Protein AF-A0A2I3C4D3-F1 (afdb_monomer)

Secondary structure (DSSP, 8-state):
-PPPPP-------------SS-SSSSS----PPPEEE----S--TTSPP---EEESS--SS-EEEE-----TT--GGGS---EEESSS-EEEPPTT-EEEE-TT--

pLDDT: mean 73.18, std 7.64, range [44.94, 87.56]

Radius of gyration: 25.01 Å; Cα contacts (8 Å, |Δi|>4): 120; chains: 1; bounding box: 76×26×70 Å

Foldseek 3Di:
DPDDDDDDDDDDDDDDQDQCQPDDDPGRHPPAWDKDWDFQPDDDQPDDRDIDIDTPFFGQAKDKDADDDDQPPHDPVSDDFDWDDQPPDTDGQDPRRIDIRGGRTD

Mean predicted aligned error: 13.04 Å

Structure (mmCIF, N/CA/C/O backbone):
data_AF-A0A2I3C4D3-F1
#
_entry.id   AF-A0A2I3C4D3-F1
#
loop_
_atom_site.group_PDB
_atom_site.id
_atom_site.type_symbol
_atom_site.label_atom_id
_atom_site.label_alt_id
_atom_site.label_comp_id
_atom_site.label_asym_id
_atom_site.label_entity_id
_atom_site.label_seq_id
_atom_site.pdbx_PDB_ins_code
_atom_site.Cartn_x
_atom_site.Cartn_y
_atom_site.Cartn_z
_atom_site.occupancy
_atom_site.B_iso_or_equiv
_atom_site.auth_seq_id
_atom_site.auth_comp_id
_atom_site.auth_asym_id
_atom_site.auth_atom_id
_atom_site.pdbx_PDB_model_num
ATOM 1 N N . MET A 1 1 ? -59.961 -8.699 47.304 1.00 44.94 1 MET A N 1
ATOM 2 C CA . MET A 1 1 ? -59.184 -7.944 46.301 1.00 44.94 1 MET A CA 1
ATOM 3 C C . MET A 1 1 ? -57.859 -8.671 46.136 1.00 44.94 1 MET A C 1
ATOM 5 O O . MET A 1 1 ? -57.020 -8.580 47.019 1.00 44.94 1 MET A O 1
ATOM 9 N N . THR A 1 2 ? -57.725 -9.518 45.117 1.00 50.94 2 THR A N 1
ATOM 10 C CA . THR A 1 2 ? -56.472 -10.234 44.828 1.00 50.94 2 THR A CA 1
ATOM 11 C C . THR A 1 2 ? -55.568 -9.297 44.037 1.00 50.94 2 THR A C 1
ATOM 13 O O . THR A 1 2 ? -56.002 -8.754 43.023 1.00 50.94 2 THR A O 1
ATOM 16 N N . GLY A 1 3 ? -54.366 -9.041 44.554 1.00 49.09 3 GLY A N 1
ATOM 17 C CA . GLY A 1 3 ? -53.418 -8.084 43.990 1.00 49.09 3 GLY A CA 1
ATOM 18 C C . GLY A 1 3 ? -53.099 -8.373 42.525 1.00 49.09 3 GLY A C 1
ATOM 19 O O . GLY A 1 3 ? -52.884 -9.517 42.133 1.00 49.09 3 GLY A O 1
ATOM 20 N N . ILE A 1 4 ? -53.095 -7.310 41.728 1.00 58.47 4 ILE A N 1
ATOM 21 C CA . ILE A 1 4 ? -52.583 -7.274 40.359 1.00 58.47 4 ILE A CA 1
ATOM 22 C C . ILE A 1 4 ? -51.125 -7.758 40.351 1.00 58.47 4 ILE A C 1
ATOM 24 O O . ILE A 1 4 ? -50.271 -7.182 41.022 1.00 58.47 4 ILE A O 1
ATOM 28 N N . GLY A 1 5 ? -50.856 -8.856 39.640 1.00 57.09 5 GLY A N 1
ATOM 29 C CA . GLY A 1 5 ? -49.502 -9.376 39.451 1.00 57.09 5 GLY A CA 1
ATOM 30 C C . GLY A 1 5 ? -48.635 -8.356 38.713 1.00 57.09 5 GLY A C 1
ATOM 31 O O . GLY A 1 5 ? -49.118 -7.673 37.811 1.00 57.09 5 GLY A O 1
ATOM 32 N N . ALA A 1 6 ? -47.370 -8.224 39.113 1.00 65.56 6 ALA A N 1
ATOM 33 C CA . ALA A 1 6 ? -46.436 -7.309 38.468 1.00 65.56 6 ALA A CA 1
ATOM 34 C C . ALA A 1 6 ? -46.298 -7.649 36.973 1.00 65.56 6 ALA A C 1
ATOM 36 O O . ALA A 1 6 ? -45.945 -8.774 36.618 1.00 65.56 6 ALA A O 1
ATOM 37 N N . VAL A 1 7 ? -46.558 -6.673 36.101 1.00 67.31 7 VAL A N 1
ATOM 38 C CA . VAL A 1 7 ? -46.177 -6.749 34.688 1.00 67.31 7 VAL A CA 1
ATOM 39 C C . VAL A 1 7 ? -44.694 -6.403 34.610 1.00 67.31 7 VAL A C 1
ATOM 41 O O . VAL A 1 7 ? -44.319 -5.250 34.797 1.00 67.31 7 VAL A O 1
ATOM 44 N N . GLN A 1 8 ? -43.848 -7.401 34.359 1.00 65.19 8 GLN A N 1
ATOM 45 C CA . GLN A 1 8 ? -42.489 -7.164 33.876 1.00 65.19 8 GLN A CA 1
ATOM 46 C C . GLN A 1 8 ? -42.515 -7.251 32.351 1.00 65.19 8 GLN A C 1
ATOM 48 O O . GLN A 1 8 ? -42.640 -8.337 31.788 1.00 65.19 8 GLN A O 1
ATOM 53 N N . GLY A 1 9 ? -42.454 -6.096 31.691 1.00 65.31 9 GLY A N 1
ATOM 54 C CA . GLY A 1 9 ? -42.148 -6.025 30.266 1.00 65.31 9 GLY A CA 1
ATOM 55 C C . GLY A 1 9 ? -40.647 -6.221 30.067 1.00 65.31 9 GLY A C 1
ATOM 56 O O . GLY A 1 9 ? -39.855 -5.565 30.739 1.00 65.31 9 GLY A O 1
ATOM 57 N N . SER A 1 10 ? -40.257 -7.133 29.178 1.00 75.19 10 SER A N 1
ATOM 58 C CA . SER A 1 10 ? -38.882 -7.207 28.682 1.00 75.19 10 SER A CA 1
ATOM 59 C C . SER A 1 10 ? -38.784 -6.269 27.491 1.00 75.19 10 SER A C 1
ATOM 61 O O . SER A 1 10 ? -39.480 -6.488 26.502 1.00 75.19 10 SER A O 1
ATOM 63 N N . ASP A 1 11 ? -37.943 -5.244 27.591 1.00 67.44 11 ASP A N 1
ATOM 64 C CA . ASP A 1 11 ? -37.625 -4.367 26.469 1.00 67.44 11 ASP A CA 1
ATOM 65 C C . ASP A 1 11 ? -36.229 -4.725 25.956 1.00 67.44 11 ASP A C 1
ATOM 67 O O . ASP A 1 11 ? -35.289 -4.888 26.737 1.00 67.44 11 ASP A O 1
ATOM 71 N N . THR A 1 12 ? -36.098 -4.911 24.648 1.00 74.44 12 THR A N 1
ATOM 72 C CA . THR A 1 12 ? -34.808 -5.155 23.997 1.00 74.44 12 THR A CA 1
ATOM 73 C C . THR A 1 12 ? -34.659 -4.159 22.866 1.00 74.44 12 THR A C 1
ATOM 75 O O . THR A 1 12 ? -35.433 -4.193 21.912 1.00 74.44 12 THR A O 1
ATOM 78 N N . GLY A 1 13 ? -33.654 -3.292 22.961 1.00 74.31 13 GLY A N 1
ATOM 79 C CA . GLY A 1 13 ? -33.245 -2.410 21.875 1.00 74.31 13 GLY A CA 1
ATOM 80 C C . GLY A 1 13 ? -32.060 -3.011 21.129 1.00 74.31 13 GLY A C 1
ATOM 81 O O . GLY A 1 13 ? -31.067 -3.390 21.746 1.00 74.31 13 GLY A O 1
ATOM 82 N N . THR A 1 14 ? -32.153 -3.103 19.806 1.00 74.38 14 THR A N 1
ATOM 83 C CA . THR A 1 14 ? -31.001 -3.391 18.943 1.00 74.38 14 THR A CA 1
ATOM 84 C C . THR A 1 14 ? -30.480 -2.063 18.407 1.00 74.38 14 THR A C 1
ATOM 86 O O . THR A 1 14 ? -31.250 -1.301 17.827 1.00 74.38 14 THR A O 1
ATOM 89 N N . ALA A 1 15 ? -29.196 -1.776 18.615 1.00 66.62 15 ALA A N 1
ATOM 90 C CA . ALA A 1 15 ? -28.536 -0.595 18.067 1.00 66.62 15 ALA A CA 1
ATOM 91 C C . ALA A 1 15 ? -27.552 -1.014 16.970 1.00 66.62 15 ALA A C 1
ATOM 93 O O . ALA A 1 15 ? -26.806 -1.978 17.137 1.00 66.62 15 ALA A O 1
ATOM 94 N N . THR A 1 16 ? -27.554 -0.283 15.858 1.00 66.12 16 THR A N 1
ATOM 95 C CA . THR A 1 16 ? -26.525 -0.347 14.815 1.00 66.12 16 THR A CA 1
ATOM 96 C C . THR A 1 16 ? -25.593 0.843 14.990 1.00 66.12 16 THR A C 1
ATOM 98 O O . THR A 1 16 ? -26.060 1.982 14.972 1.00 66.12 16 THR A O 1
ATOM 101 N N . ILE A 1 17 ? -24.300 0.579 15.171 1.00 69.81 17 ILE A N 1
ATOM 102 C CA . ILE A 1 17 ? -23.254 1.607 15.162 1.00 69.81 17 ILE A CA 1
ATOM 103 C C . ILE A 1 17 ? -22.772 1.734 13.715 1.00 69.81 17 ILE A C 1
ATOM 105 O O . ILE A 1 17 ? -22.582 0.719 13.044 1.00 69.81 17 ILE A O 1
ATOM 109 N N . VAL A 1 18 ? -22.656 2.968 13.229 1.00 71.06 18 VAL A N 1
ATOM 110 C CA . VAL A 1 18 ? -22.129 3.280 11.898 1.00 71.06 18 VAL A CA 1
ATOM 111 C C . VAL A 1 18 ? -20.805 4.010 12.099 1.00 71.06 18 VAL A C 1
ATOM 113 O O . VAL A 1 18 ? -20.803 5.090 12.684 1.00 71.06 18 VAL A O 1
ATOM 116 N N . ASP A 1 19 ? -19.718 3.393 11.640 1.00 70.25 19 ASP A N 1
ATOM 117 C CA . ASP A 1 19 ? -18.340 3.905 11.697 1.00 70.25 19 ASP A CA 1
ATOM 118 C C . ASP A 1 19 ? -17.980 4.606 10.374 1.00 70.25 19 ASP A C 1
ATOM 120 O O . ASP A 1 19 ? -17.127 4.183 9.594 1.00 70.25 19 ASP A O 1
ATOM 124 N N . ASP A 1 20 ? -18.780 5.602 10.005 1.00 76.06 20 ASP A N 1
ATOM 125 C CA . ASP A 1 20 ? -18.573 6.386 8.784 1.00 76.06 20 ASP A CA 1
ATOM 126 C C . ASP A 1 20 ? -18.517 7.895 9.044 1.00 76.06 20 ASP A C 1
ATOM 128 O O . ASP A 1 20 ? -18.603 8.684 8.095 1.00 76.06 20 ASP A O 1
ATOM 132 N N . GLY A 1 21 ? -18.407 8.288 10.316 1.00 78.38 21 GLY A N 1
ATOM 133 C CA . GLY A 1 21 ? -18.433 9.675 10.764 1.00 78.38 21 GLY A CA 1
ATOM 134 C C . GLY A 1 21 ? -19.825 10.309 10.809 1.00 78.38 21 GLY A C 1
ATOM 135 O O . GLY A 1 21 ? -19.936 11.502 11.093 1.00 78.38 21 GLY A O 1
ATOM 136 N N . THR A 1 22 ? -20.907 9.566 10.537 1.00 82.44 22 THR A N 1
ATOM 137 C CA . THR A 1 22 ? -22.282 10.111 10.522 1.00 82.44 22 THR A CA 1
ATOM 138 C C . THR A 1 22 ? -23.103 9.795 11.777 1.00 82.44 22 THR A C 1
ATOM 140 O O . THR A 1 22 ? -24.272 10.183 11.874 1.00 82.44 22 THR A O 1
ATOM 143 N N . GLY A 1 23 ? -22.501 9.121 12.761 1.00 77.44 23 GLY A N 1
AT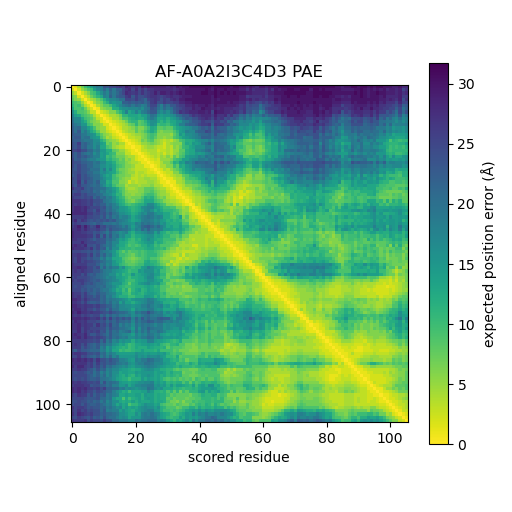OM 144 C CA . GLY A 1 23 ? -23.143 8.759 14.024 1.00 77.44 23 GLY A CA 1
ATOM 145 C C . GLY A 1 23 ? -23.648 9.958 14.854 1.00 77.44 23 G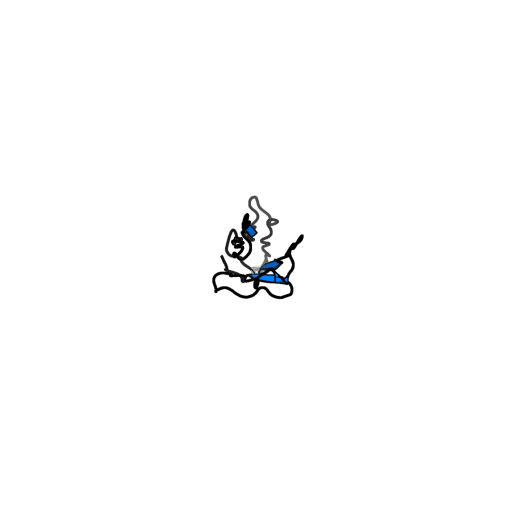LY A C 1
ATOM 146 O O . GLY A 1 23 ? -23.134 11.071 14.749 1.00 77.44 23 GLY A O 1
ATOM 147 N N . PRO A 1 24 ? -24.672 9.765 15.708 1.00 74.75 24 PRO A N 1
ATOM 148 C CA . PRO A 1 24 ? -25.186 10.817 16.579 1.00 74.75 24 PRO A CA 1
ATOM 149 C C . PRO A 1 24 ? -24.227 11.103 17.743 1.00 74.75 24 PRO A C 1
ATOM 151 O O . PRO A 1 24 ? -23.892 10.208 18.513 1.00 74.75 24 PRO A O 1
ATOM 154 N N . GLY A 1 25 ? -23.855 12.367 17.936 1.00 74.31 25 GLY A N 1
ATOM 155 C CA . GLY A 1 25 ? -22.987 12.794 19.036 1.00 74.31 25 GLY A CA 1
ATOM 156 C C . GLY A 1 25 ? -22.056 13.932 18.618 1.00 74.31 25 GLY A C 1
ATOM 157 O O . GLY A 1 25 ? -22.017 14.275 17.438 1.00 74.31 25 GLY A O 1
ATOM 158 N N . PRO A 1 26 ? -21.346 14.564 19.570 1.00 75.62 26 PRO A N 1
ATOM 159 C CA . PRO A 1 26 ? -20.350 15.587 19.253 1.00 75.62 26 PRO A CA 1
ATOM 160 C C . PRO A 1 26 ? -19.111 15.015 18.546 1.00 75.62 26 PRO A C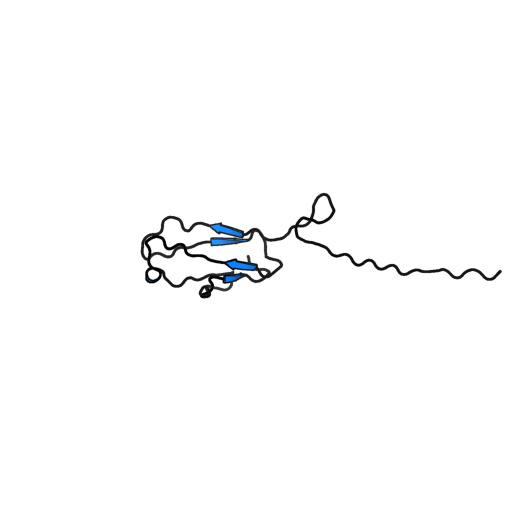 1
ATOM 162 O O . PRO A 1 26 ? -18.494 15.745 17.780 1.00 75.62 26 PRO A O 1
ATOM 165 N N . ASP A 1 27 ? -18.812 13.728 18.759 1.00 72.69 27 ASP A N 1
ATOM 166 C CA . ASP A 1 27 ? -17.665 13.014 18.190 1.00 72.69 27 ASP A CA 1
ATOM 167 C C . ASP A 1 27 ? -18.151 11.706 17.533 1.00 72.69 27 ASP A C 1
ATOM 169 O O . ASP A 1 27 ? -18.127 10.648 18.168 1.00 72.69 27 ASP A O 1
ATOM 173 N N . PRO A 1 28 ? -18.709 11.771 16.311 1.00 80.69 28 PRO A N 1
ATOM 174 C CA . PRO A 1 28 ? -19.045 10.578 15.544 1.00 80.69 28 PRO A CA 1
ATOM 175 C C . PRO A 1 28 ? -17.783 9.763 15.253 1.00 80.69 28 PRO A C 1
ATOM 177 O O . PRO A 1 28 ? -16.761 10.333 14.876 1.00 80.69 28 PRO A O 1
ATOM 180 N N . ASP A 1 29 ? -17.881 8.447 15.407 1.00 72.75 29 ASP A N 1
ATOM 181 C CA . ASP A 1 29 ? -16.784 7.517 15.138 1.00 72.75 29 ASP A CA 1
ATOM 182 C C . ASP A 1 29 ? -16.522 7.414 13.626 1.00 72.75 29 ASP A C 1
ATOM 184 O O . ASP A 1 29 ? -17.467 7.263 12.839 1.00 72.75 29 ASP A O 1
ATOM 188 N N . ASP A 1 30 ? -15.261 7.577 13.229 1.00 77.06 30 ASP A N 1
ATOM 189 C CA . ASP A 1 30 ? -14.766 7.334 11.870 1.00 77.06 30 ASP A CA 1
ATOM 190 C C . ASP A 1 30 ? -13.321 6.836 11.960 1.00 77.06 30 ASP A C 1
ATOM 192 O O . ASP A 1 30 ? -12.361 7.578 11.732 1.00 77.06 30 ASP A O 1
ATOM 196 N N . ASP A 1 31 ? -13.178 5.566 12.317 1.00 69.94 31 ASP A N 1
ATOM 197 C CA . ASP A 1 31 ? -11.893 4.885 12.448 1.00 69.94 31 ASP A CA 1
ATOM 198 C C . ASP A 1 31 ? -11.409 4.303 11.103 1.00 69.94 31 ASP A C 1
ATOM 200 O O . ASP A 1 31 ? -10.430 3.547 11.034 1.00 69.94 31 ASP A O 1
ATOM 204 N N . ARG A 1 32 ? -12.034 4.677 9.975 1.00 76.25 32 ARG A N 1
ATOM 205 C CA . ARG A 1 32 ? -11.600 4.224 8.646 1.00 76.25 32 ARG A CA 1
ATOM 206 C C . ARG A 1 32 ? -10.210 4.774 8.310 1.00 76.25 32 ARG A C 1
ATOM 208 O O . ARG A 1 32 ? -9.961 5.977 8.416 1.00 76.25 32 ARG A O 1
ATOM 215 N N . PRO A 1 33 ? -9.296 3.929 7.801 1.00 72.31 33 PRO A N 1
ATOM 216 C CA . PRO A 1 33 ? -7.954 4.378 7.484 1.00 72.31 33 PRO A CA 1
ATOM 217 C C . PRO A 1 33 ? -7.929 5.312 6.280 1.00 72.31 33 PRO A C 1
ATOM 219 O O . PRO A 1 33 ? -8.487 5.031 5.220 1.00 72.31 33 PRO A O 1
ATOM 222 N N . SER A 1 34 ? -7.177 6.398 6.422 1.00 72.94 34 SER A N 1
ATOM 223 C CA . SER A 1 34 ? -6.766 7.229 5.297 1.00 72.94 34 SER A CA 1
ATOM 224 C C . SER A 1 34 ? -5.555 6.607 4.600 1.00 72.94 34 SER A C 1
ATOM 226 O O . SER A 1 34 ? -4.627 6.122 5.250 1.00 72.94 34 SER A O 1
ATOM 228 N N . VAL A 1 35 ? -5.567 6.615 3.265 1.00 73.19 35 VAL A N 1
ATOM 229 C CA . VAL A 1 35 ? -4.469 6.105 2.434 1.00 73.19 35 VAL A CA 1
ATOM 230 C C . VAL A 1 35 ? -3.625 7.275 1.947 1.00 73.19 35 VAL A C 1
ATOM 232 O O . VAL A 1 35 ? -4.136 8.238 1.378 1.00 73.19 35 VAL A O 1
ATOM 235 N N . THR A 1 36 ? -2.315 7.176 2.141 1.00 74.38 36 THR A N 1
ATOM 236 C CA . THR A 1 36 ? -1.331 8.140 1.638 1.00 74.38 36 THR A CA 1
ATOM 237 C C . THR A 1 36 ? -0.322 7.424 0.755 1.00 74.38 36 THR A C 1
ATOM 239 O O . THR A 1 36 ? 0.140 6.337 1.092 1.00 74.38 36 THR A O 1
ATOM 242 N N . ILE A 1 37 ? 0.007 8.021 -0.391 1.00 76.56 37 ILE A N 1
ATOM 243 C CA . ILE A 1 37 ? 0.966 7.468 -1.351 1.00 76.56 37 ILE A CA 1
ATOM 244 C C . ILE A 1 37 ? 2.131 8.443 -1.459 1.00 76.56 37 ILE A C 1
ATOM 246 O O . ILE A 1 37 ? 1.944 9.631 -1.719 1.00 76.56 37 ILE A O 1
ATOM 250 N N . SER A 1 38 ? 3.332 7.926 -1.233 1.00 77.19 38 SER A N 1
ATOM 251 C CA . SER A 1 38 ? 4.582 8.661 -1.405 1.00 77.19 38 SER A CA 1
ATOM 252 C C . SER A 1 38 ? 5.012 8.578 -2.864 1.00 77.19 38 SER A C 1
ATOM 254 O O . SER A 1 38 ? 5.053 7.476 -3.413 1.00 77.19 38 SER A O 1
ATOM 256 N N . ASP A 1 39 ? 5.365 9.713 -3.466 1.00 73.62 39 ASP A N 1
ATOM 257 C CA . ASP A 1 39 ? 5.945 9.740 -4.808 1.00 73.62 39 ASP A CA 1
ATOM 258 C C . ASP A 1 39 ? 7.345 9.108 -4.811 1.00 73.62 39 ASP A C 1
ATOM 260 O O . ASP A 1 39 ? 8.126 9.300 -3.873 1.00 73.62 39 ASP A O 1
ATOM 264 N N . ALA A 1 40 ? 7.665 8.364 -5.871 1.00 66.75 40 ALA A N 1
ATOM 265 C CA . ALA A 1 40 ? 8.977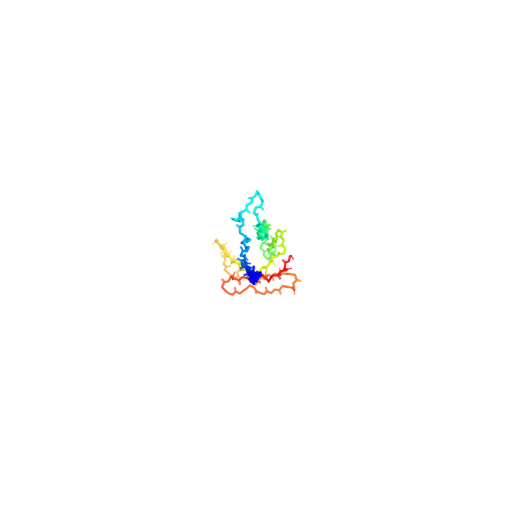 7.743 -6.038 1.00 66.75 40 ALA A CA 1
ATOM 266 C C . ALA A 1 40 ? 10.067 8.762 -6.439 1.00 66.75 40 ALA A C 1
ATOM 268 O O . ALA A 1 40 ? 11.253 8.426 -6.427 1.00 66.75 40 ALA A O 1
ATOM 269 N N . GLY A 1 41 ? 9.687 10.006 -6.756 1.00 73.19 41 GLY A N 1
ATOM 270 C CA . GLY A 1 41 ? 10.588 11.069 -7.180 1.00 73.19 41 GLY A CA 1
ATOM 271 C C . GLY A 1 41 ? 11.101 10.877 -8.607 1.00 73.19 41 GLY A C 1
ATOM 272 O O . GLY A 1 41 ? 10.530 10.149 -9.415 1.00 73.19 41 GLY A O 1
ATOM 273 N N . THR A 1 42 ? 12.204 11.553 -8.937 1.00 72.75 42 THR A N 1
ATOM 274 C CA . THR A 1 42 ? 12.913 11.326 -10.203 1.00 72.75 42 THR A CA 1
ATOM 275 C C . THR A 1 42 ? 13.808 10.101 -10.071 1.00 72.75 42 THR A C 1
ATOM 277 O O . THR A 1 42 ? 14.721 10.070 -9.247 1.00 72.75 42 THR A O 1
ATOM 280 N N . ILE A 1 43 ? 13.554 9.114 -10.916 1.00 71.44 43 ILE A N 1
ATOM 281 C CA . ILE A 1 43 ? 14.218 7.811 -10.941 1.00 71.44 43 ILE A CA 1
ATOM 282 C C . ILE A 1 43 ? 14.945 7.685 -12.275 1.00 71.44 43 ILE A C 1
ATOM 284 O O . ILE A 1 43 ? 14.429 8.110 -13.307 1.00 71.44 43 ILE A O 1
ATOM 288 N N . ASN A 1 44 ? 16.165 7.155 -12.242 1.00 70.31 44 ASN A N 1
ATOM 289 C CA . ASN A 1 44 ? 16.939 6.925 -13.458 1.00 70.31 44 ASN A CA 1
ATOM 290 C C . ASN A 1 44 ? 16.439 5.665 -14.171 1.00 70.31 44 ASN A C 1
ATOM 292 O O . ASN A 1 44 ? 15.935 4.740 -13.534 1.00 70.31 44 ASN A O 1
ATOM 296 N N . GLU A 1 45 ? 16.614 5.616 -15.488 1.00 61.53 45 GLU A N 1
ATOM 297 C CA . GLU A 1 45 ? 16.275 4.438 -16.287 1.00 61.53 45 GLU A CA 1
ATOM 298 C C . GLU A 1 45 ? 17.002 3.186 -15.763 1.00 61.53 45 GLU A C 1
ATOM 300 O O . GLU A 1 45 ? 18.212 3.206 -15.532 1.00 61.53 45 GLU A O 1
ATOM 305 N N . GLY A 1 46 ? 16.247 2.100 -15.567 1.00 64.56 46 GLY A N 1
ATOM 306 C CA . GLY A 1 46 ? 16.745 0.828 -15.033 1.00 64.56 46 GLY A CA 1
ATOM 307 C C . GLY A 1 46 ? 16.720 0.692 -13.503 1.00 64.56 46 GLY A C 1
ATOM 308 O O . GLY A 1 46 ? 16.978 -0.402 -13.004 1.00 64.56 46 GLY A O 1
ATOM 309 N N . GLU A 1 47 ? 16.382 1.749 -12.759 1.00 71.31 47 GLU A N 1
ATOM 310 C CA . GLU A 1 47 ? 16.269 1.718 -11.295 1.00 71.31 47 GLU A CA 1
ATOM 311 C C . GLU A 1 47 ? 14.831 1.449 -10.817 1.00 71.31 47 GLU A C 1
ATOM 313 O O . GLU A 1 47 ? 13.849 1.762 -11.493 1.00 71.31 47 GLU A O 1
ATOM 318 N N . THR A 1 48 ? 14.689 0.885 -9.613 1.00 71.00 48 THR A N 1
ATOM 319 C CA . THR A 1 48 ? 13.374 0.560 -9.040 1.00 71.00 48 THR A CA 1
ATOM 320 C C . THR A 1 48 ? 12.671 1.796 -8.477 1.00 71.00 48 THR A C 1
ATOM 322 O O . THR A 1 48 ? 13.120 2.405 -7.501 1.00 71.00 48 THR A O 1
ATOM 325 N N . ALA A 1 49 ? 11.489 2.091 -9.017 1.00 70.88 49 ALA A N 1
ATOM 326 C CA . ALA A 1 49 ? 10.543 3.037 -8.440 1.00 70.88 49 ALA A CA 1
ATOM 327 C C . ALA A 1 49 ? 9.913 2.473 -7.160 1.00 70.88 49 ALA A C 1
ATOM 329 O O . ALA A 1 49 ? 9.221 1.458 -7.206 1.00 70.88 49 ALA A O 1
ATOM 330 N N . ASN A 1 50 ? 10.117 3.129 -6.017 1.00 75.38 50 ASN A N 1
ATOM 331 C CA . ASN A 1 50 ? 9.500 2.715 -4.757 1.00 75.38 50 ASN A CA 1
ATOM 332 C C . ASN A 1 50 ? 8.401 3.699 -4.358 1.00 75.38 50 ASN A C 1
ATOM 334 O O . ASN A 1 50 ? 8.683 4.789 -3.864 1.00 75.38 50 ASN A O 1
ATOM 338 N N . PHE A 1 51 ? 7.147 3.285 -4.527 1.00 76.06 51 PHE A N 1
ATOM 339 C CA . PHE A 1 51 ? 5.988 4.010 -4.018 1.00 76.06 51 PHE A CA 1
ATOM 340 C C . PHE A 1 51 ? 5.606 3.428 -2.667 1.00 76.06 51 PHE A C 1
ATOM 342 O O . PHE A 1 51 ? 5.219 2.263 -2.559 1.00 76.06 51 PHE A O 1
ATOM 349 N N . LYS A 1 52 ? 5.730 4.231 -1.611 1.00 75.50 52 LYS A N 1
ATOM 350 C CA . LYS A 1 52 ? 5.322 3.802 -0.276 1.00 75.50 52 LYS A CA 1
ATOM 351 C C . LYS A 1 52 ? 3.877 4.212 -0.035 1.00 75.50 52 LYS A C 1
A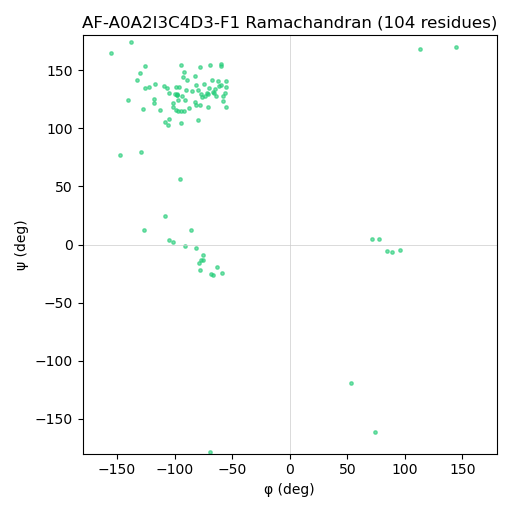TOM 353 O O . LYS A 1 52 ? 3.583 5.405 0.040 1.00 75.50 52 LYS A O 1
ATOM 358 N N . VAL A 1 53 ? 3.011 3.217 0.113 1.00 73.31 53 VAL A N 1
ATOM 359 C CA . VAL A 1 53 ? 1.625 3.397 0.548 1.00 73.31 53 VAL A CA 1
ATOM 360 C C . VAL A 1 53 ? 1.569 3.212 2.061 1.00 73.31 53 VAL A C 1
ATOM 362 O O . VAL A 1 53 ? 2.079 2.221 2.577 1.00 73.31 53 VAL A O 1
ATOM 365 N N . THR A 1 54 ? 0.984 4.169 2.773 1.00 73.31 54 THR A N 1
ATOM 366 C CA . THR A 1 54 ? 0.783 4.106 4.225 1.00 73.31 54 THR A CA 1
ATOM 367 C C . THR A 1 54 ? -0.680 4.319 4.571 1.00 73.31 54 THR A C 1
ATOM 369 O O . THR A 1 54 ? -1.315 5.240 4.052 1.00 73.31 54 THR A O 1
ATOM 372 N N . LEU A 1 55 ? -1.195 3.477 5.467 1.00 71.94 55 LEU A N 1
ATOM 373 C CA . LEU A 1 55 ? -2.488 3.672 6.111 1.00 71.94 55 LEU A CA 1
ATOM 374 C C . LEU A 1 55 ? -2.278 4.430 7.433 1.00 71.94 55 LEU A C 1
ATOM 376 O O . LEU A 1 55 ? -1.270 4.225 8.109 1.00 71.94 55 LEU A O 1
ATOM 380 N N . SER A 1 56 ? -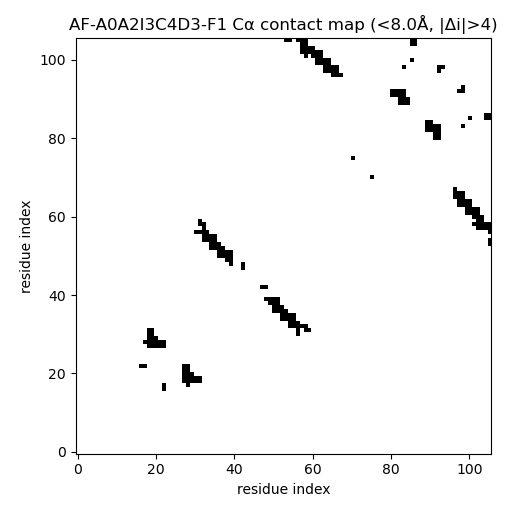3.206 5.316 7.808 1.00 70.75 56 SER A N 1
ATOM 381 C CA . SER A 1 56 ? -3.140 6.033 9.098 1.00 70.75 56 SER A CA 1
ATOM 382 C C . SER A 1 56 ? -3.314 5.125 10.319 1.00 70.75 56 SER A C 1
ATOM 384 O O . SER A 1 56 ? -2.831 5.449 11.402 1.00 70.75 56 SER A O 1
ATOM 386 N N . ASN A 1 57 ? -4.004 4.003 1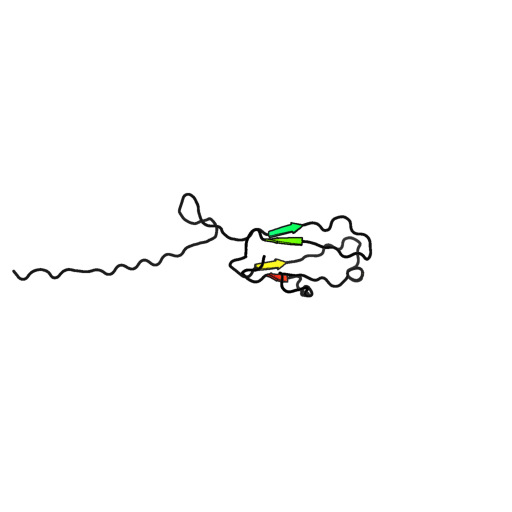0.144 1.00 66.69 57 ASN A N 1
ATOM 387 C CA . ASN A 1 57 ? -4.312 3.015 11.168 1.00 66.69 57 ASN A CA 1
ATOM 388 C C . ASN A 1 57 ? -4.555 1.654 10.509 1.00 66.69 57 ASN A C 1
ATOM 390 O O . ASN A 1 57 ? -4.778 1.568 9.299 1.00 66.69 57 ASN A O 1
ATOM 394 N N . ALA A 1 58 ? -4.535 0.598 11.324 1.00 65.06 58 ALA A N 1
ATOM 395 C CA . ALA A 1 58 ? -4.856 -0.740 10.853 1.00 65.06 58 ALA A CA 1
ATOM 396 C C . ALA A 1 58 ? -6.265 -0.723 10.262 1.00 65.06 58 ALA A C 1
ATOM 398 O O . ALA A 1 58 ? -7.198 -0.262 10.919 1.00 65.06 58 ALA A O 1
ATOM 399 N N . SER A 1 59 ? -6.423 -1.220 9.036 1.00 68.12 59 SER A N 1
ATOM 400 C CA . SER A 1 59 ? -7.763 -1.293 8.464 1.00 68.12 59 SER A CA 1
ATOM 401 C C . SER A 1 59 ? -8.612 -2.293 9.241 1.00 68.12 59 SER A C 1
ATOM 403 O O . SER A 1 59 ? -8.186 -3.426 9.456 1.00 68.12 59 SER A O 1
ATOM 405 N N . GLU A 1 60 ? -9.821 -1.910 9.638 1.00 68.19 60 GLU A N 1
ATOM 406 C CA . GLU A 1 60 ? -10.767 -2.835 10.274 1.00 68.19 60 GLU A CA 1
ATOM 407 C C . GLU A 1 60 ? -11.413 -3.801 9.268 1.00 68.19 60 GLU A C 1
ATOM 409 O O . GLU A 1 60 ? -12.009 -4.811 9.645 1.00 68.19 60 GLU A O 1
ATOM 414 N N . SER A 1 61 ? -11.265 -3.520 7.968 1.00 67.44 61 SER A N 1
ATOM 415 C CA . SER A 1 61 ? -11.827 -4.312 6.879 1.00 67.44 61 SER A CA 1
ATOM 416 C C . SER A 1 61 ? -10.833 -4.496 5.733 1.00 67.44 61 SER A C 1
ATOM 418 O O . SER A 1 61 ? -9.727 -3.970 5.732 1.00 67.44 61 SER A O 1
ATOM 420 N N . THR A 1 62 ? -11.202 -5.307 4.748 1.00 72.06 62 THR A N 1
ATOM 421 C CA . THR A 1 62 ? -10.368 -5.497 3.557 1.00 72.06 62 THR A CA 1
ATOM 422 C C . THR A 1 62 ? -10.497 -4.286 2.639 1.00 72.06 62 THR A C 1
ATOM 424 O O . THR A 1 62 ? -11.609 -3.923 2.258 1.00 72.06 62 THR A O 1
ATOM 427 N N . VAL A 1 63 ? -9.370 -3.689 2.250 1.00 76.69 63 VAL A N 1
ATOM 428 C CA . VAL A 1 63 ? -9.330 -2.528 1.351 1.00 76.69 63 VAL A CA 1
ATOM 429 C C . VAL A 1 63 ? -8.843 -2.960 -0.024 1.00 76.69 63 VAL A C 1
ATOM 431 O O . VAL A 1 63 ? -7.860 -3.689 -0.146 1.00 76.69 63 VAL A O 1
ATOM 434 N N . GLN A 1 64 ? -9.528 -2.494 -1.064 1.00 81.69 64 GLN A N 1
ATOM 435 C CA . GLN A 1 64 ? -9.059 -2.610 -2.440 1.00 81.69 64 GLN A CA 1
ATOM 436 C C . GLN A 1 64 ? -8.385 -1.305 -2.852 1.00 81.69 64 GLN A C 1
ATOM 438 O O . GLN A 1 64 ? -8.955 -0.228 -2.690 1.00 81.69 64 GLN A O 1
ATOM 443 N N . VAL A 1 65 ? -7.169 -1.416 -3.374 1.00 78.56 65 VAL A N 1
ATOM 444 C CA . VAL A 1 65 ? -6.396 -0.296 -3.909 1.00 78.56 65 VAL A CA 1
ATOM 445 C C . VAL A 1 65 ? -6.170 -0.563 -5.386 1.00 78.56 65 VAL A C 1
ATOM 447 O O . VAL A 1 65 ? -5.604 -1.589 -5.748 1.00 78.56 65 VAL A O 1
ATOM 450 N N . GLU A 1 66 ? -6.618 0.352 -6.234 1.00 83.94 66 GLU A N 1
ATOM 451 C CA . GLU A 1 66 ? -6.381 0.293 -7.674 1.00 83.94 66 GLU A CA 1
ATOM 452 C C . GLU A 1 66 ? -5.090 1.047 -8.013 1.00 83.94 66 GLU A C 1
ATOM 454 O O . GLU A 1 66 ? -4.929 2.219 -7.666 1.00 83.94 66 GLU A O 1
ATOM 459 N N . LEU A 1 67 ? -4.158 0.367 -8.678 1.00 78.69 67 LEU A N 1
ATOM 460 C CA . LEU A 1 67 ? -2.903 0.928 -9.154 1.00 78.69 67 LEU A CA 1
ATOM 461 C C . LEU A 1 67 ? -2.986 1.133 -10.664 1.00 78.69 67 LEU A C 1
ATOM 463 O O . LEU A 1 67 ? -2.937 0.186 -11.447 1.00 78.69 67 LEU A O 1
ATOM 467 N N . GLY A 1 68 ? -3.074 2.399 -11.066 1.00 73.75 68 GLY A N 1
ATOM 468 C CA . GLY A 1 68 ? -2.985 2.813 -12.460 1.00 73.75 68 GLY A CA 1
ATOM 469 C C . GLY A 1 68 ? -1.573 3.265 -12.822 1.00 73.75 68 GLY A C 1
ATOM 470 O O . GLY A 1 68 ? -0.960 4.047 -12.096 1.00 73.75 68 GLY A O 1
ATOM 471 N N . LEU A 1 69 ? -1.078 2.818 -13.977 1.00 75.69 69 LEU A N 1
ATOM 472 C CA . LEU A 1 69 ? 0.150 3.331 -14.580 1.00 75.69 69 LEU A CA 1
ATOM 473 C C . LEU A 1 69 ? -0.188 4.370 -15.645 1.00 75.69 69 LEU A C 1
ATOM 475 O O . LEU A 1 69 ? -0.977 4.108 -16.553 1.00 75.69 69 LEU A O 1
ATOM 479 N N . ASN A 1 70 ? 0.451 5.535 -15.565 1.00 74.69 70 ASN A N 1
ATOM 480 C CA . ASN A 1 70 ? 0.458 6.500 -16.655 1.00 74.69 70 ASN A CA 1
ATOM 481 C C . ASN A 1 70 ? 1.833 6.476 -17.313 1.00 74.69 70 ASN A C 1
ATOM 483 O O . ASN A 1 70 ? 2.802 6.986 -16.759 1.00 74.69 70 ASN A O 1
ATOM 487 N N . LEU A 1 71 ? 1.897 5.830 -18.472 1.00 69.69 71 LEU A N 1
ATOM 488 C CA . LEU A 1 71 ? 3.146 5.544 -19.162 1.00 69.69 71 LEU A CA 1
ATOM 489 C C . LEU A 1 71 ? 3.725 6.758 -19.903 1.00 69.69 71 LEU A C 1
ATOM 491 O O . LEU A 1 71 ? 4.923 6.792 -20.144 1.00 69.69 71 LEU A O 1
ATOM 495 N N . GLY A 1 72 ? 2.923 7.772 -20.244 1.00 76.50 72 GLY A N 1
ATOM 496 C CA . GLY A 1 72 ? 3.407 8.889 -21.064 1.00 76.50 72 GLY A CA 1
ATOM 497 C C . GLY A 1 72 ? 4.062 8.402 -22.366 1.00 76.50 72 GLY A C 1
ATOM 498 O O . GLY A 1 72 ? 3.397 7.753 -23.171 1.00 76.50 72 GLY A O 1
ATOM 499 N N . ASP A 1 73 ? 5.351 8.710 -22.540 1.00 76.31 73 ASP A N 1
ATOM 500 C CA . ASP A 1 73 ? 6.183 8.279 -23.678 1.00 76.31 73 ASP A CA 1
ATOM 501 C C . ASP A 1 73 ? 6.934 6.951 -23.429 1.00 76.31 73 ASP A C 1
ATOM 503 O O . ASP A 1 73 ? 7.663 6.484 -24.299 1.00 76.31 73 ASP A O 1
ATOM 507 N N . THR A 1 74 ? 6.792 6.352 -22.246 1.00 68.50 74 THR A N 1
ATOM 508 C CA . THR A 1 74 ? 7.412 5.074 -21.866 1.00 68.50 74 THR A CA 1
ATOM 509 C C . THR A 1 74 ? 6.585 3.898 -22.387 1.00 68.50 74 THR A C 1
ATOM 511 O O . THR A 1 74 ? 5.354 3.941 -22.402 1.00 68.50 74 THR A O 1
ATOM 514 N N . GLU A 1 75 ? 7.225 2.805 -22.791 1.00 74.94 75 GLU A N 1
ATOM 515 C CA . GLU A 1 75 ? 6.528 1.590 -23.198 1.00 74.94 75 GLU A CA 1
ATOM 516 C C . GLU A 1 75 ? 6.347 0.635 -22.011 1.00 74.94 75 GLU A C 1
ATOM 518 O O . GLU A 1 75 ? 7.178 0.539 -21.113 1.00 74.94 75 GLU A O 1
ATOM 523 N N . ALA A 1 76 ? 5.257 -0.140 -21.997 1.00 70.50 76 ALA A N 1
ATOM 524 C CA . ALA A 1 76 ? 5.002 -1.093 -20.908 1.00 70.50 76 ALA A CA 1
ATOM 525 C C . ALA A 1 76 ? 6.125 -2.141 -20.743 1.00 70.50 76 ALA A C 1
ATOM 527 O O . ALA A 1 76 ? 6.284 -2.702 -19.663 1.00 70.50 76 ALA A O 1
ATOM 528 N N . GLY A 1 77 ? 6.890 -2.407 -21.810 1.00 72.81 77 GLY A N 1
ATOM 529 C CA . GLY A 1 77 ? 8.045 -3.307 -21.794 1.00 72.81 77 GLY A CA 1
ATOM 530 C C . GLY A 1 77 ? 9.306 -2.714 -21.160 1.00 72.81 77 GLY A C 1
ATOM 531 O O . GLY A 1 77 ? 10.220 -3.477 -20.853 1.00 72.81 77 GLY A O 1
ATOM 532 N N . ASP A 1 78 ? 9.346 -1.398 -20.937 1.00 72.69 78 ASP A N 1
ATOM 533 C CA . ASP A 1 78 ? 10.439 -0.722 -20.227 1.00 72.69 78 ASP A CA 1
ATOM 534 C C . ASP A 1 78 ? 10.317 -0.886 -18.706 1.00 72.69 78 ASP A C 1
ATOM 536 O O . ASP A 1 78 ? 11.271 -0.652 -17.962 1.00 72.69 78 ASP A O 1
ATOM 540 N N . LEU A 1 79 ? 9.136 -1.292 -18.229 1.00 72.88 79 LEU A N 1
ATOM 541 C CA . LEU A 1 79 ? 8.862 -1.503 -16.817 1.00 72.88 79 LEU A CA 1
ATOM 542 C C . LEU A 1 79 ? 9.201 -2.935 -16.391 1.00 72.88 79 LEU A C 1
ATOM 544 O O . LEU A 1 79 ? 8.933 -3.913 -17.090 1.00 72.88 79 LEU A O 1
ATOM 548 N N . GLY A 1 80 ? 9.752 -3.058 -15.184 1.00 75.69 80 GLY A N 1
ATOM 549 C CA . GLY A 1 80 ? 9.857 -4.339 -14.492 1.00 75.69 80 GLY A CA 1
ATOM 550 C C . GLY A 1 80 ? 8.492 -4.875 -14.048 1.00 75.69 80 GLY A C 1
ATOM 551 O O . GLY A 1 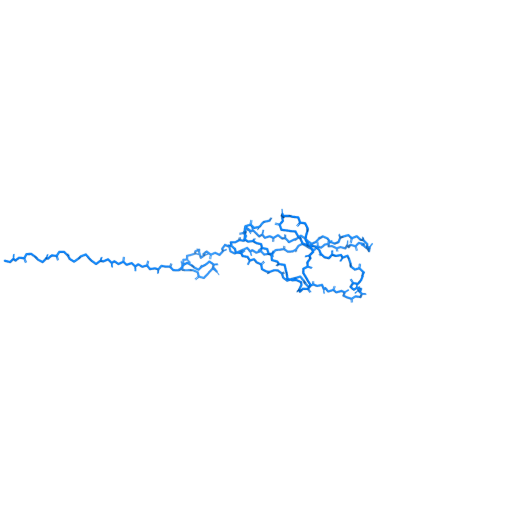80 ? 7.445 -4.264 -14.258 1.00 75.69 80 GLY A O 1
ATOM 552 N N . THR A 1 81 ? 8.497 -6.031 -13.382 1.00 81.38 81 THR A N 1
ATOM 553 C CA . THR A 1 81 ? 7.277 -6.546 -12.742 1.00 81.38 81 THR A CA 1
ATOM 554 C C . THR A 1 81 ? 6.848 -5.597 -11.626 1.00 81.38 81 THR A C 1
ATOM 556 O O . THR A 1 81 ? 7.652 -5.263 -10.759 1.00 81.38 81 THR A O 1
ATOM 559 N N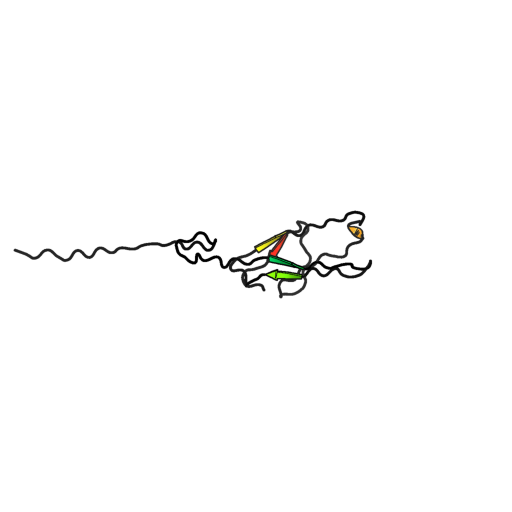 . LEU A 1 82 ? 5.586 -5.166 -11.647 1.00 81.50 82 LEU A N 1
ATOM 560 C CA . LEU A 1 82 ? 5.009 -4.420 -10.536 1.00 81.50 82 LEU A CA 1
ATOM 561 C C . LEU A 1 82 ? 4.786 -5.368 -9.366 1.00 81.50 82 LEU A C 1
ATOM 563 O O . LEU A 1 82 ? 4.160 -6.416 -9.524 1.00 81.50 82 LEU A O 1
ATOM 567 N N . GLU A 1 83 ? 5.246 -4.970 -8.189 1.00 85.56 83 GLU A N 1
ATOM 568 C CA . GLU A 1 83 ? 5.088 -5.734 -6.959 1.00 85.56 83 GLU A CA 1
ATOM 569 C C . GLU A 1 83 ? 4.523 -4.838 -5.853 1.00 85.56 83 GLU A C 1
ATOM 571 O O . GLU A 1 83 ? 4.799 -3.641 -5.794 1.00 85.56 83 GLU A O 1
ATOM 576 N N . TYR A 1 84 ? 3.734 -5.425 -4.960 1.00 83.62 84 TYR A N 1
ATOM 577 C CA . TYR A 1 84 ? 3.196 -4.778 -3.771 1.00 83.62 84 TYR A CA 1
ATOM 578 C C . TYR A 1 84 ? 3.542 -5.597 -2.525 1.00 83.62 84 TYR A C 1
ATOM 580 O O . TYR A 1 84 ? 3.730 -6.812 -2.595 1.00 83.62 84 TYR A O 1
ATOM 588 N N . ASN A 1 85 ? 3.629 -4.939 -1.369 1.00 81.44 85 ASN A N 1
ATOM 589 C CA . ASN A 1 85 ? 3.926 -5.589 -0.095 1.00 81.44 85 ASN A CA 1
ATOM 590 C C . ASN A 1 85 ? 3.075 -4.974 1.019 1.00 81.44 85 ASN A C 1
ATOM 592 O O . ASN A 1 85 ? 3.109 -3.768 1.238 1.00 81.44 85 ASN A O 1
ATOM 596 N N . THR A 1 86 ? 2.328 -5.819 1.727 1.00 78.00 86 THR A N 1
ATOM 597 C CA . THR A 1 86 ? 1.456 -5.452 2.860 1.00 78.00 86 THR A CA 1
ATOM 598 C C . THR A 1 86 ? 2.020 -5.918 4.210 1.00 78.00 86 THR A C 1
ATOM 600 O O . THR A 1 86 ? 1.276 -6.189 5.148 1.00 78.00 86 THR A O 1
ATOM 603 N N . GLY A 1 87 ? 3.340 -6.098 4.300 1.00 74.44 87 GLY A N 1
ATOM 604 C CA . GLY A 1 87 ? 4.047 -6.610 5.480 1.00 74.44 87 GLY A CA 1
ATOM 605 C C . GLY A 1 87 ? 4.327 -8.118 5.450 1.00 74.44 87 GLY A C 1
ATOM 606 O O . GLY A 1 87 ? 5.025 -8.625 6.324 1.00 74.44 87 GLY A O 1
ATOM 607 N N . SER A 1 88 ? 3.834 -8.836 4.434 1.00 74.81 88 SER A N 1
ATOM 608 C CA . SER A 1 88 ? 4.016 -10.293 4.276 1.00 74.81 88 SER A CA 1
ATOM 609 C C . SER A 1 88 ? 5.031 -10.684 3.193 1.00 74.81 88 SER A C 1
ATOM 611 O O . SER A 1 88 ? 5.223 -11.870 2.932 1.00 74.81 88 SER A O 1
ATOM 613 N N . GLY A 1 89 ? 5.692 -9.702 2.572 1.00 82.31 89 GLY A N 1
ATOM 614 C CA . GLY A 1 89 ? 6.599 -9.906 1.443 1.00 82.31 89 GLY A CA 1
ATOM 615 C C . GLY A 1 89 ? 6.061 -9.303 0.148 1.00 82.31 89 GLY A C 1
ATOM 616 O O . GLY A 1 89 ? 4.911 -8.873 0.077 1.00 82.31 89 GLY A O 1
ATOM 617 N N . TRP A 1 90 ? 6.927 -9.236 -0.860 1.00 84.88 90 TRP A N 1
ATOM 618 C CA . TRP A 1 90 ? 6.591 -8.699 -2.176 1.00 84.88 90 TRP A CA 1
ATOM 619 C C . TRP A 1 90 ? 5.829 -9.734 -3.003 1.00 84.88 90 TRP A C 1
ATOM 621 O O . TRP A 1 90 ? 6.211 -10.904 -3.057 1.00 84.88 90 TRP A O 1
ATOM 631 N N . VAL A 1 91 ? 4.737 -9.294 -3.618 1.00 87.56 91 VAL A N 1
ATOM 632 C CA . VAL A 1 91 ? 3.864 -10.097 -4.477 1.00 87.56 91 VAL A CA 1
ATOM 633 C C . VAL A 1 91 ? 3.585 -9.306 -5.748 1.00 87.56 91 VAL A C 1
ATOM 635 O O . VAL A 1 91 ? 3.394 -8.096 -5.682 1.00 87.56 91 VAL A O 1
ATOM 638 N N . ALA A 1 92 ? 3.537 -9.973 -6.901 1.00 86.12 92 ALA A N 1
ATOM 639 C CA . ALA A 1 92 ? 3.208 -9.317 -8.162 1.00 86.12 92 ALA A CA 1
ATOM 640 C C . ALA A 1 92 ? 1.809 -8.677 -8.118 1.00 86.12 92 ALA A C 1
ATOM 642 O O . ALA A 1 92 ? 0.849 -9.287 -7.637 1.00 86.12 92 ALA A O 1
ATOM 643 N N . VAL A 1 93 ? 1.693 -7.458 -8.643 1.00 83.88 93 VAL A N 1
ATOM 644 C CA . VAL A 1 93 ? 0.409 -6.772 -8.809 1.00 83.88 93 VAL A CA 1
ATOM 645 C C . VAL A 1 93 ? -0.428 -7.538 -9.841 1.00 83.88 93 VAL A C 1
ATOM 647 O O . VAL A 1 93 ? 0.087 -7.873 -10.912 1.00 83.88 93 VAL A O 1
ATOM 650 N N . PRO A 1 94 ? -1.702 -7.851 -9.544 1.00 84.62 94 PRO A N 1
ATOM 651 C CA . PRO A 1 94 ? -2.579 -8.518 -10.500 1.00 84.62 94 PRO A CA 1
ATOM 652 C C . PRO A 1 94 ? -2.779 -7.707 -11.791 1.00 84.62 94 PRO A C 1
ATOM 654 O O . PRO A 1 94 ? -2.679 -6.484 -11.798 1.00 84.62 94 PRO A O 1
ATOM 657 N N . ASN A 1 95 ? -3.109 -8.385 -12.896 1.00 79.81 95 ASN A N 1
ATOM 658 C CA . ASN A 1 95 ? -3.279 -7.742 -14.211 1.00 79.81 95 ASN A CA 1
ATOM 659 C C . ASN A 1 95 ? -4.429 -6.720 -14.272 1.00 79.81 95 ASN A C 1
ATOM 661 O O . ASN A 1 95 ? -4.463 -5.911 -15.195 1.00 79.81 95 ASN A O 1
ATOM 665 N N . ASP A 1 96 ? -5.384 -6.783 -13.343 1.00 79.75 96 ASP A N 1
ATOM 666 C CA . ASP A 1 96 ? -6.453 -5.788 -13.205 1.00 79.75 96 ASP A CA 1
ATOM 667 C C . ASP A 1 96 ? -6.000 -4.536 -12.431 1.00 79.75 96 ASP A C 1
ATOM 669 O O . ASP A 1 96 ? -6.769 -3.589 -12.308 1.00 79.75 96 ASP A O 1
ATOM 673 N N . GLY A 1 97 ? -4.759 -4.513 -11.929 1.00 80.19 97 GLY A N 1
ATOM 674 C CA . GLY A 1 97 ? -4.206 -3.418 -11.138 1.00 80.19 97 GLY A CA 1
ATOM 675 C C . GLY A 1 97 ? -4.795 -3.323 -9.731 1.00 80.19 97 GLY A C 1
ATOM 676 O O . GLY A 1 97 ? -4.454 -2.393 -9.004 1.00 80.19 97 GLY A O 1
ATOM 677 N N . VAL A 1 98 ? -5.660 -4.255 -9.315 1.00 83.81 98 VAL A N 1
ATOM 678 C CA . VAL A 1 98 ? -6.353 -4.183 -8.027 1.00 83.81 98 VAL A CA 1
ATOM 679 C C . VAL A 1 98 ? -5.619 -5.019 -6.989 1.00 83.81 98 VAL A C 1
ATOM 681 O O . VAL A 1 98 ? -5.552 -6.246 -7.045 1.00 83.81 98 VAL A O 1
ATOM 684 N N . VAL A 1 99 ? -5.089 -4.339 -5.980 1.00 84.38 99 VAL A N 1
ATOM 685 C CA . VAL A 1 99 ? -4.420 -4.947 -4.835 1.00 84.38 99 VAL A CA 1
ATOM 686 C C . VAL A 1 99 ? -5.377 -5.020 -3.654 1.00 84.38 99 VAL A C 1
ATOM 688 O O . VAL A 1 99 ? -6.082 -4.066 -3.334 1.00 84.38 99 VAL A O 1
ATOM 691 N N . THR A 1 100 ? -5.381 -6.167 -2.977 1.00 82.12 100 THR A N 1
ATOM 692 C CA . THR A 1 100 ? -6.177 -6.386 -1.767 1.00 82.12 100 THR A CA 1
ATOM 693 C C . THR A 1 100 ? -5.292 -6.270 -0.530 1.00 82.12 100 THR A C 1
ATOM 695 O O . THR A 1 100 ? -4.368 -7.063 -0.343 1.00 82.12 100 THR A O 1
ATOM 698 N N . VAL A 1 101 ? -5.596 -5.298 0.326 1.00 79.06 101 VAL A N 1
ATOM 699 C CA . VAL A 1 101 ? -4.950 -5.099 1.624 1.00 79.06 101 VAL A CA 1
ATOM 700 C C . VAL A 1 101 ? -5.853 -5.707 2.703 1.00 79.06 101 VAL A C 1
ATOM 702 O O . VAL A 1 101 ? -6.993 -5.262 2.860 1.00 79.06 101 VAL A O 1
ATOM 705 N N . PRO A 1 102 ? -5.404 -6.753 3.419 1.00 73.94 102 PRO A N 1
ATOM 706 C CA . PRO A 1 102 ? -6.221 -7.400 4.437 1.00 73.94 102 PRO A CA 1
ATOM 707 C C . PRO A 1 102 ? -6.426 -6.494 5.657 1.00 73.94 102 PRO A C 1
ATOM 709 O O . PRO A 1 102 ? -5.584 -5.651 5.972 1.00 73.94 102 PRO A O 1
ATOM 712 N N . ALA A 1 103 ? -7.527 -6.727 6.375 1.00 67.25 103 ALA A N 1
ATOM 713 C CA . ALA A 1 103 ? -7.772 -6.094 7.667 1.00 67.25 103 ALA A CA 1
ATOM 714 C C . ALA A 1 103 ? -6.597 -6.356 8.628 1.00 67.25 103 ALA A C 1
ATOM 716 O O . ALA A 1 103 ? -6.034 -7.454 8.656 1.00 67.25 103 ALA A O 1
ATOM 717 N N . GLY A 1 104 ? -6.219 -5.353 9.414 1.00 63.03 104 GLY A N 1
ATOM 718 C CA . GLY A 1 104 ? -5.103 -5.422 10.354 1.00 63.03 104 GLY A CA 1
ATOM 719 C C . GLY A 1 104 ? -3.724 -5.127 9.755 1.00 63.03 104 GLY A C 1
ATOM 720 O O . GLY A 1 104 ? -2.757 -5.066 10.513 1.00 63.03 104 GLY A O 1
ATOM 721 N N . ALA A 1 105 ? -3.604 -4.945 8.434 1.00 63.59 105 ALA A N 1
ATOM 722 C CA . ALA A 1 105 ? -2.337 -4.570 7.804 1.00 63.59 105 ALA A CA 1
ATOM 723 C C . ALA A 1 105 ? -1.994 -3.089 8.067 1.00 63.59 105 ALA A C 1
ATOM 725 O O . ALA A 1 105 ? -2.875 -2.230 8.000 1.00 63.59 105 ALA A O 1
ATOM 726 N N . ASN A 1 106 ? -0.715 -2.820 8.353 1.00 55.72 106 ASN A N 1
ATOM 727 C CA . ASN A 1 106 ? -0.104 -1.499 8.563 1.00 55.72 106 ASN A CA 1
ATOM 728 C C . ASN A 1 106 ? 1.224 -1.409 7.810 1.00 55.72 106 ASN A C 1
ATOM 730 O O . ASN A 1 106 ? 1.971 -2.415 7.843 1.00 55.72 106 ASN A O 1
#

Organism: Vibrio alginolyticus (strain ATCC 17749 / DSM 2171 / NBRC 15630 / NCIMB 1903 / NCTC 12160 / XII-53) (NCBI:txid1219076)

Solvent-accessible surface area (backbone atoms only — not comparable to full-atom values): 7305 Å² total; per-residue (Å²): 136,83,79,83,74,84,84,80,81,86,84,83,85,88,84,85,86,54,70,74,49,76,37,91,65,99,75,35,47,55,76,67,50,54,81,45,76,43,79,54,72,92,71,61,91,95,58,87,79,59,68,53,74,44,54,79,40,51,26,90,49,72,43,78,46,78,59,82,84,84,55,85,92,54,56,82,84,78,52,77,85,57,64,47,66,70,81,85,54,81,41,75,58,47,96,84,27,56,42,79,44,57,50,65,40,102

Sequence (106 aa):
MTGIGAVQGSDTGTATIVDDGTGPGPDPDDDRPSVTISDAGTINEGETANFKVTLSNASESTVQVELGLNLGDTEAGDLGTLEYNTGSGWVAVPNDGVVTVPAGAN